Protein AF-A0A7S2LUE1-F1 (afdb_monomer_lite)

Structure (mmCIF, N/CA/C/O backbone):
data_AF-A0A7S2LUE1-F1
#
_entry.id   AF-A0A7S2LUE1-F1
#
loop_
_atom_site.group_PDB
_atom_site.id
_atom_site.type_symbol
_atom_site.label_atom_id
_atom_site.label_alt_id
_atom_site.label_comp_id
_atom_site.label_asym_id
_atom_site.label_entity_id
_atom_site.label_seq_id
_atom_site.pdbx_PDB_ins_code
_atom_site.Cartn_x
_atom_site.Cartn_y
_atom_site.Cartn_z
_atom_site.occupancy
_atom_site.B_iso_or_equiv
_atom_site.auth_seq_id
_atom_site.auth_comp_id
_atom_site.auth_asym_id
_atom_site.auth_atom_id
_atom_site.pdbx_PDB_model_num
ATOM 1 N N . ALA A 1 1 ? -5.646 -12.930 -1.676 1.00 66.38 1 ALA A N 1
ATOM 2 C CA . ALA A 1 1 ? -5.252 -11.771 -2.511 1.00 66.38 1 ALA A CA 1
ATOM 3 C C . ALA A 1 1 ? -3.730 -11.657 -2.698 1.00 66.38 1 ALA A C 1
ATOM 5 O O . ALA A 1 1 ? -3.281 -11.717 -3.835 1.00 66.38 1 ALA A O 1
ATOM 6 N N . ALA A 1 2 ? -2.928 -11.579 -1.624 1.00 73.12 2 ALA A N 1
ATOM 7 C CA . ALA A 1 2 ? -1.472 -11.354 -1.693 1.00 73.12 2 ALA A CA 1
ATOM 8 C C . ALA A 1 2 ? -0.691 -12.321 -2.613 1.00 73.12 2 ALA A C 1
ATOM 10 O O . ALA A 1 2 ? 0.184 -11.886 -3.356 1.00 73.12 2 ALA A O 1
ATOM 11 N N . ALA A 1 3 ? -1.045 -13.613 -2.634 1.00 81.19 3 ALA A N 1
ATOM 12 C CA . ALA A 1 3 ? -0.403 -14.598 -3.511 1.00 81.19 3 ALA A CA 1
ATOM 13 C C . ALA A 1 3 ? -0.563 -14.276 -5.010 1.00 81.19 3 ALA A C 1
ATOM 15 O O . ALA A 1 3 ? 0.385 -14.446 -5.773 1.00 81.19 3 ALA A O 1
ATOM 16 N N . ARG A 1 4 ? -1.732 -13.759 -5.421 1.00 83.38 4 ARG A N 1
ATOM 17 C CA . ARG A 1 4 ? -1.995 -13.354 -6.812 1.00 83.38 4 ARG A CA 1
ATOM 18 C C . ARG A 1 4 ? -1.158 -12.137 -7.199 1.00 83.38 4 ARG A C 1
ATOM 20 O O . ARG A 1 4 ? -0.528 -12.150 -8.247 1.00 83.38 4 ARG A O 1
ATOM 27 N N . CYS A 1 5 ? -1.092 -11.127 -6.329 1.00 80.75 5 CYS A N 1
ATOM 28 C CA . CYS A 1 5 ? -0.260 -9.945 -6.569 1.00 80.75 5 CYS A CA 1
ATOM 29 C C . CYS A 1 5 ? 1.224 -10.306 -6.638 1.00 80.75 5 CYS A C 1
ATOM 31 O O . CYS A 1 5 ? 1.930 -9.826 -7.516 1.00 80.75 5 CYS A O 1
ATOM 33 N N . ARG A 1 6 ? 1.692 -11.192 -5.750 1.00 86.00 6 ARG A N 1
ATOM 34 C CA . ARG A 1 6 ? 3.074 -11.675 -5.777 1.00 86.00 6 ARG A CA 1
ATOM 35 C C . ARG A 1 6 ? 3.395 -12.383 -7.087 1.00 86.00 6 ARG A C 1
ATOM 37 O O . ARG A 1 6 ? 4.435 -12.102 -7.659 1.00 86.00 6 ARG A O 1
ATOM 44 N N . ALA A 1 7 ? 2.507 -13.251 -7.572 1.00 86.00 7 ALA A N 1
ATOM 45 C CA . ALA A 1 7 ? 2.696 -13.911 -8.861 1.00 86.00 7 ALA A CA 1
ATOM 46 C C . ALA A 1 7 ? 2.731 -12.909 -10.028 1.00 86.00 7 ALA A C 1
ATOM 48 O O . ALA A 1 7 ? 3.560 -13.047 -10.917 1.00 86.00 7 ALA A O 1
ATOM 49 N N . ALA A 1 8 ? 1.874 -11.883 -10.004 1.00 85.94 8 ALA A N 1
ATOM 50 C CA . ALA A 1 8 ? 1.796 -10.886 -11.072 1.00 85.94 8 ALA A CA 1
ATOM 51 C C . ALA A 1 8 ? 2.965 -9.883 -11.083 1.00 85.94 8 ALA A C 1
ATOM 53 O O . ALA A 1 8 ? 3.324 -9.378 -12.141 1.00 85.94 8 ALA A O 1
ATOM 54 N N . LEU A 1 9 ? 3.534 -9.564 -9.916 1.00 85.38 9 LEU A N 1
ATOM 55 C CA . LEU A 1 9 ? 4.537 -8.502 -9.761 1.00 85.38 9 LEU A CA 1
ATOM 56 C C . LEU A 1 9 ? 5.954 -9.017 -9.475 1.00 85.38 9 LEU A C 1
ATOM 58 O O . LEU A 1 9 ? 6.882 -8.212 -9.396 1.00 85.38 9 LEU A O 1
ATOM 62 N N . ALA A 1 10 ? 6.149 -10.326 -9.302 1.00 84.19 10 ALA A N 1
ATOM 63 C CA . ALA A 1 10 ? 7.476 -10.894 -9.085 1.00 84.19 10 ALA A CA 1
ATOM 64 C C . ALA A 1 10 ? 8.398 -10.576 -10.272 1.00 84.19 10 ALA A C 1
ATOM 66 O O . ALA A 1 10 ? 8.116 -10.954 -11.406 1.00 84.19 10 ALA A O 1
ATOM 67 N N . GLY A 1 11 ? 9.500 -9.870 -10.004 1.00 76.12 11 GLY A N 1
ATOM 68 C CA . GLY A 1 11 ? 10.460 -9.481 -11.041 1.00 76.12 11 GLY A CA 1
ATOM 69 C C . GLY A 1 11 ? 10.029 -8.282 -11.891 1.00 76.12 11 GLY A C 1
ATOM 70 O O . GLY A 1 11 ? 10.749 -7.920 -12.818 1.00 76.12 11 GLY A O 1
ATOM 71 N N . TYR A 1 12 ? 8.894 -7.639 -11.586 1.00 82.12 12 TYR A N 1
ATOM 72 C CA . TYR A 1 12 ? 8.459 -6.452 -12.318 1.00 82.12 12 TYR A CA 1
ATOM 73 C C . TYR A 1 12 ? 9.429 -5.288 -12.094 1.00 82.12 12 TYR A C 1
ATOM 75 O O . TYR A 1 12 ? 9.747 -4.938 -10.949 1.00 82.12 12 TYR A O 1
ATOM 83 N N . VAL A 1 13 ? 9.864 -4.678 -13.200 1.00 79.31 13 VAL A N 1
ATOM 84 C CA . VAL A 1 13 ? 10.774 -3.531 -13.222 1.00 79.31 13 VAL A CA 1
ATOM 85 C C . VAL A 1 13 ? 9.998 -2.289 -13.635 1.00 79.31 13 VAL A C 1
ATOM 87 O O . VAL A 1 13 ? 9.377 -2.236 -14.694 1.00 79.31 13 VAL A O 1
ATOM 90 N N . PHE A 1 14 ? 10.051 -1.255 -12.802 1.00 76.88 14 PHE A N 1
ATOM 91 C CA . PHE A 1 14 ? 9.387 0.010 -13.093 1.00 76.88 14 PHE A CA 1
ATOM 92 C C . PHE A 1 14 ? 10.179 0.837 -14.118 1.00 76.88 14 PHE A C 1
ATOM 94 O O . PHE A 1 14 ? 11.236 1.386 -13.805 1.00 76.88 14 PHE A O 1
ATOM 101 N N . CYS A 1 15 ? 9.622 0.997 -15.321 1.00 72.06 15 CYS A N 1
ATOM 102 C CA . CYS A 1 15 ? 10.232 1.775 -16.409 1.00 72.06 15 CYS A CA 1
ATOM 103 C C . CYS A 1 15 ? 10.187 3.299 -16.196 1.00 72.06 15 CYS A C 1
ATOM 105 O O . CYS A 1 15 ? 10.886 4.039 -16.881 1.00 72.06 15 CYS A O 1
ATOM 107 N N . CYS A 1 16 ? 9.371 3.792 -15.258 1.00 72.19 16 CYS A N 1
ATOM 108 C CA . CYS A 1 16 ? 9.204 5.225 -14.996 1.00 72.19 16 CYS A CA 1
ATOM 109 C C . CYS A 1 16 ? 10.386 5.870 -14.253 1.00 72.19 16 CYS A C 1
ATOM 111 O O . CYS A 1 16 ? 10.374 7.080 -14.031 1.00 72.19 16 CYS A O 1
ATOM 113 N N . TYR A 1 17 ? 11.407 5.092 -13.875 1.00 73.38 17 TYR A N 1
ATOM 114 C CA . TYR A 1 17 ? 12.614 5.608 -13.239 1.00 73.38 17 TYR A CA 1
ATOM 115 C C . TYR A 1 17 ? 13.721 5.817 -14.287 1.00 73.38 17 TYR A C 1
ATOM 117 O O . TYR A 1 17 ? 14.319 4.843 -14.745 1.00 73.38 17 TYR A O 1
ATOM 125 N N . PRO A 1 18 ? 14.045 7.075 -14.646 1.00 59.06 18 PRO A N 1
ATOM 126 C CA . PRO A 1 18 ? 14.872 7.410 -15.812 1.00 59.06 18 PRO A CA 1
ATOM 127 C C . PRO A 1 18 ? 16.365 7.052 -15.693 1.00 59.06 18 PRO A C 1
ATOM 129 O O . PRO A 1 18 ? 17.139 7.381 -16.585 1.00 59.06 18 PRO A O 1
ATOM 132 N N . HIS A 1 19 ? 16.803 6.396 -14.614 1.00 62.66 19 HIS A N 1
ATOM 133 C CA . HIS A 1 19 ? 18.227 6.185 -14.316 1.00 62.66 19 HIS A CA 1
ATOM 134 C C . HIS A 1 19 ? 18.681 4.723 -14.379 1.00 62.66 19 HIS A C 1
ATOM 136 O O . HIS A 1 19 ? 19.711 4.394 -13.802 1.00 62.66 19 HIS A O 1
ATOM 142 N N . GLY A 1 20 ? 17.912 3.817 -14.997 1.00 61.78 20 GLY A N 1
ATOM 143 C CA . GLY A 1 20 ? 18.309 2.402 -15.067 1.00 61.78 20 GLY A CA 1
ATOM 144 C C . GLY A 1 20 ? 18.495 1.759 -13.686 1.00 61.78 20 GLY A C 1
ATOM 145 O O . GLY A 1 20 ? 19.204 0.772 -13.550 1.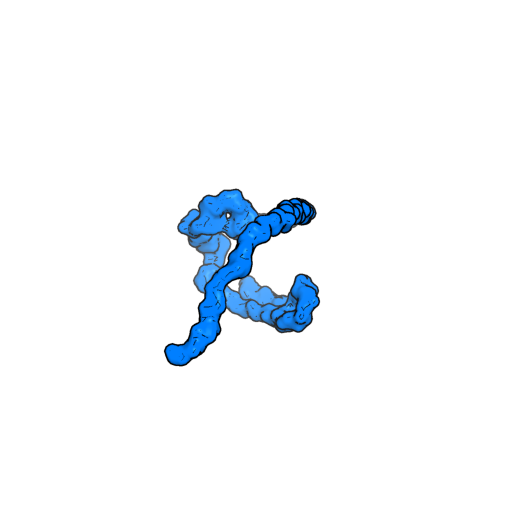00 61.78 20 GLY A O 1
ATOM 146 N N . SER A 1 21 ? 17.849 2.319 -12.654 1.00 70.44 21 SER A N 1
ATOM 147 C CA . SER A 1 21 ? 18.026 1.957 -11.240 1.00 70.44 21 SER A CA 1
ATOM 148 C C . SER A 1 21 ? 17.699 0.490 -10.929 1.00 70.44 21 SER A C 1
ATOM 150 O O . SER A 1 21 ? 17.934 0.065 -9.801 1.00 70.44 21 SER A O 1
ATOM 152 N N . GLY A 1 22 ? 17.114 -0.255 -11.875 1.00 71.62 22 GLY A N 1
ATOM 153 C CA . GLY A 1 22 ? 16.878 -1.691 -11.748 1.00 71.62 22 GLY A CA 1
ATOM 154 C C . GLY A 1 22 ? 16.026 -2.066 -10.540 1.00 71.62 22 GLY A C 1
ATOM 155 O O . GLY A 1 22 ? 16.209 -3.146 -9.990 1.00 71.62 22 GLY A O 1
ATOM 156 N N . LYS A 1 23 ? 15.132 -1.178 -10.076 1.00 80.81 23 LYS A N 1
ATOM 157 C CA . LYS A 1 23 ? 14.311 -1.463 -8.894 1.00 80.81 23 LYS A CA 1
ATOM 158 C C . LYS A 1 23 ? 13.393 -2.638 -9.203 1.00 80.81 23 LYS A C 1
ATOM 160 O O . LYS A 1 23 ? 12.469 -2.508 -10.006 1.00 80.81 23 LYS A O 1
ATOM 165 N N . VAL A 1 24 ? 13.678 -3.762 -8.555 1.00 81.06 24 VAL A N 1
ATOM 166 C CA . VAL A 1 24 ? 12.883 -4.982 -8.640 1.00 81.06 24 VAL A CA 1
ATOM 167 C C . VAL A 1 24 ? 11.781 -4.925 -7.594 1.00 81.06 24 VAL A C 1
ATOM 169 O O . VAL A 1 24 ? 12.018 -4.587 -6.434 1.00 81.06 24 VAL A O 1
ATOM 172 N N . THR A 1 25 ? 10.566 -5.260 -8.012 1.00 83.81 25 THR A N 1
ATOM 173 C CA . THR A 1 25 ? 9.412 -5.315 -7.116 1.00 83.81 25 THR A CA 1
ATOM 174 C C . THR A 1 25 ? 9.408 -6.620 -6.327 1.00 83.81 25 THR A C 1
ATOM 176 O O . THR A 1 25 ? 9.500 -7.706 -6.901 1.00 83.81 25 THR A O 1
ATOM 179 N N . GLN A 1 26 ? 9.235 -6.517 -5.009 1.00 85.50 26 GLN A N 1
ATOM 180 C CA . GLN A 1 26 ? 8.949 -7.648 -4.132 1.00 85.50 26 GLN A CA 1
ATOM 181 C C . GLN A 1 26 ? 7.612 -7.415 -3.429 1.00 85.50 26 GLN A C 1
ATOM 183 O O . GLN A 1 26 ? 7.309 -6.303 -3.003 1.00 85.50 26 GLN A O 1
ATOM 188 N N . VAL A 1 27 ? 6.810 -8.474 -3.306 1.00 87.56 27 VAL A N 1
ATOM 189 C CA . VAL A 1 27 ? 5.505 -8.428 -2.638 1.00 87.56 27 VAL A CA 1
ATOM 190 C C . VAL A 1 27 ? 5.523 -9.363 -1.437 1.00 87.56 27 VAL A C 1
ATOM 192 O O . VAL A 1 27 ? 5.791 -10.560 -1.578 1.00 87.56 27 VAL A O 1
ATOM 195 N N . SER A 1 28 ? 5.181 -8.826 -0.271 1.00 89.06 28 SER A N 1
ATOM 196 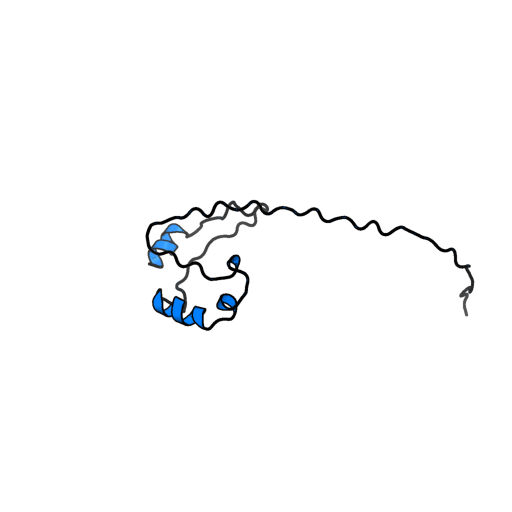C CA . SER A 1 28 ? 4.969 -9.567 0.970 1.00 89.06 28 SER A CA 1
ATOM 197 C C . SER A 1 28 ? 3.567 -9.290 1.528 1.00 89.06 28 SER A C 1
ATOM 199 O O . SER A 1 28 ? 2.934 -8.296 1.159 1.00 89.06 28 SER A O 1
ATOM 201 N N . PRO A 1 29 ? 3.040 -10.171 2.393 1.00 89.88 29 PRO A N 1
ATOM 202 C CA . PRO A 1 29 ? 1.846 -9.862 3.167 1.00 89.88 29 PRO A CA 1
ATOM 203 C C . PRO A 1 29 ? 2.089 -8.633 4.048 1.00 89.88 29 PRO A C 1
ATOM 205 O O . PRO A 1 29 ? 3.147 -8.513 4.663 1.00 89.88 29 PRO A O 1
ATOM 208 N N . ALA A 1 30 ? 1.106 -7.738 4.119 1.00 89.88 30 ALA A N 1
ATOM 209 C CA . ALA A 1 30 ? 1.131 -6.628 5.062 1.00 89.88 30 ALA A CA 1
ATOM 210 C C . ALA A 1 30 ? 0.762 -7.112 6.473 1.00 89.88 30 ALA A C 1
ATOM 212 O O . ALA A 1 30 ? 0.008 -8.079 6.623 1.00 89.88 30 ALA A O 1
ATOM 213 N N . ASN A 1 31 ? 1.269 -6.409 7.490 1.00 91.88 31 ASN A N 1
ATOM 214 C CA . ASN A 1 31 ? 0.941 -6.679 8.894 1.00 91.88 31 ASN A CA 1
ATOM 215 C C . ASN A 1 31 ? -0.525 -6.345 9.205 1.00 91.88 31 ASN A C 1
ATOM 217 O O . ASN A 1 31 ? -1.161 -7.050 9.978 1.00 91.88 31 ASN A O 1
ATOM 221 N N . LEU A 1 32 ? -1.050 -5.287 8.583 1.00 92.31 32 LEU A N 1
ATOM 222 C CA . LEU A 1 32 ? -2.454 -4.897 8.647 1.00 92.31 32 LEU A CA 1
ATOM 223 C C . LEU A 1 32 ? -3.167 -5.395 7.386 1.00 92.31 32 LEU A C 1
ATOM 225 O O . LEU A 1 32 ? -2.750 -5.076 6.269 1.00 92.31 32 LEU A O 1
ATOM 229 N N . GLN A 1 33 ? -4.215 -6.201 7.549 1.00 91.44 33 GLN A N 1
ATOM 230 C CA . GLN A 1 33 ? -4.940 -6.839 6.446 1.00 91.44 33 GLN A CA 1
ATOM 231 C C . GLN A 1 33 ? -6.431 -6.532 6.544 1.00 91.44 33 GLN A C 1
ATOM 233 O O . GLN A 1 33 ? -6.940 -6.350 7.633 1.00 91.44 33 GLN A O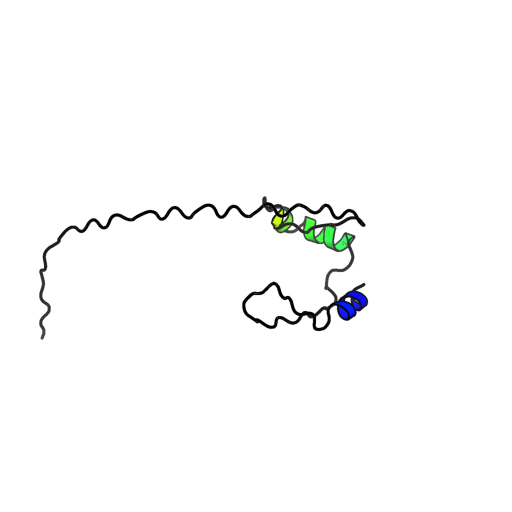 1
ATOM 238 N N . GLY A 1 34 ? -7.133 -6.509 5.411 1.00 90.06 34 GLY A N 1
ATOM 239 C CA . GLY A 1 34 ? -8.564 -6.178 5.378 1.00 90.06 34 GLY A CA 1
ATOM 240 C C . GLY A 1 34 ? -8.814 -4.690 5.146 1.00 90.06 34 GLY A C 1
ATOM 241 O O . GLY A 1 34 ? -8.006 -3.843 5.521 1.00 90.06 34 GLY A O 1
ATOM 242 N N . LEU A 1 35 ? -9.893 -4.362 4.437 1.00 89.62 35 LEU A N 1
ATOM 243 C CA . LEU A 1 35 ? -10.193 -2.971 4.096 1.00 89.62 35 LEU A CA 1
ATOM 244 C C . LEU A 1 35 ? -10.601 -2.193 5.349 1.00 89.62 35 LEU A C 1
ATOM 246 O O . LEU A 1 35 ? -10.133 -1.081 5.562 1.00 89.62 35 LEU A O 1
ATOM 250 N N . GLU A 1 36 ? -11.438 -2.803 6.176 1.00 92.94 36 GLU A N 1
ATOM 251 C CA . GLU A 1 36 ? -12.022 -2.242 7.388 1.00 92.94 36 GLU A CA 1
ATOM 252 C C . GLU A 1 36 ? -10.929 -1.880 8.399 1.00 92.94 36 GLU A C 1
ATOM 254 O O . GLU A 1 36 ? -10.850 -0.728 8.823 1.00 92.94 36 GLU A O 1
ATOM 259 N N . ASP A 1 37 ? -10.014 -2.811 8.670 1.00 93.69 37 ASP A N 1
ATOM 260 C CA . ASP A 1 37 ? -8.885 -2.596 9.579 1.00 93.69 37 ASP A CA 1
ATOM 261 C C . ASP A 1 37 ? -7.941 -1.497 9.063 1.00 93.69 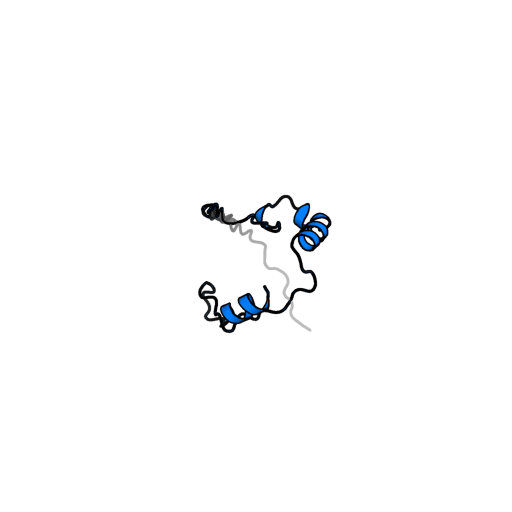37 ASP A C 1
ATOM 263 O O . ASP A 1 37 ? -7.448 -0.670 9.832 1.00 93.69 37 ASP A O 1
ATOM 267 N N . ASN A 1 38 ? -7.718 -1.434 7.742 1.00 92.50 38 ASN A N 1
ATOM 268 C CA . ASN A 1 38 ? -6.954 -0.349 7.123 1.00 92.50 38 ASN A CA 1
ATOM 269 C C . ASN A 1 38 ? -7.651 1.008 7.307 1.00 92.50 38 ASN A C 1
ATOM 271 O O . ASN A 1 38 ? -6.998 1.984 7.676 1.00 92.50 38 ASN A O 1
ATOM 275 N N . LEU A 1 39 ? -8.965 1.088 7.074 1.00 92.25 39 LEU A N 1
ATOM 276 C CA . LEU A 1 39 ? -9.734 2.322 7.260 1.00 92.25 39 LEU A CA 1
ATOM 277 C C . LEU A 1 39 ? -9.698 2.786 8.716 1.00 92.25 39 LEU A C 1
ATOM 279 O O . LEU A 1 39 ? -9.437 3.964 8.975 1.00 92.25 39 LEU A O 1
ATOM 283 N N . GLU A 1 40 ? -9.912 1.868 9.657 1.00 94.00 40 GLU A N 1
ATOM 284 C CA . GLU A 1 40 ? -9.860 2.182 11.079 1.00 94.00 40 GLU A CA 1
ATOM 285 C C . GLU A 1 40 ? -8.470 2.691 11.474 1.00 94.00 40 GLU A C 1
ATOM 287 O O . GLU A 1 40 ? -8.361 3.746 12.106 1.00 94.00 40 GLU A O 1
ATOM 292 N N . PHE A 1 41 ? -7.408 1.995 11.063 1.00 94.19 41 PHE A N 1
ATOM 293 C CA . PHE A 1 41 ? -6.039 2.399 11.362 1.00 94.19 41 PHE A CA 1
ATOM 294 C C . PHE A 1 41 ? -5.735 3.792 10.810 1.00 94.19 41 PHE A C 1
ATOM 296 O O . PHE A 1 41 ? -5.355 4.689 11.565 1.00 94.19 41 PHE A O 1
ATOM 303 N N . TYR A 1 42 ? -5.951 4.012 9.510 1.00 91.50 42 TYR A N 1
ATOM 304 C CA . TYR A 1 42 ? -5.592 5.278 8.880 1.00 91.50 42 TYR A CA 1
ATOM 305 C C . TYR A 1 42 ? -6.455 6.451 9.356 1.00 91.50 42 TYR A C 1
ATOM 307 O O . TYR A 1 42 ? -5.936 7.568 9.403 1.00 91.50 42 TYR A O 1
ATOM 315 N N . SER A 1 43 ? -7.700 6.225 9.794 1.00 90.94 43 SER A N 1
ATOM 316 C CA . SER A 1 43 ? -8.555 7.283 10.364 1.00 90.94 43 SER A CA 1
ATOM 317 C C . SER A 1 43 ? -7.936 7.975 11.586 1.00 90.94 43 SER A C 1
ATOM 319 O O . SER A 1 43 ? -8.189 9.154 11.824 1.00 90.94 43 SER A O 1
ATOM 321 N N . LYS A 1 44 ? -7.071 7.266 12.326 1.00 91.44 44 LYS A N 1
ATOM 322 C CA . LYS A 1 44 ? -6.415 7.746 13.553 1.00 91.44 44 LYS A CA 1
ATOM 323 C C . LYS A 1 44 ? -5.011 8.309 13.299 1.00 91.44 44 LYS A C 1
ATOM 325 O O . LYS A 1 44 ? -4.335 8.729 14.234 1.00 91.44 44 LYS A O 1
ATOM 330 N N . THR A 1 45 ? -4.540 8.308 12.049 1.00 90.38 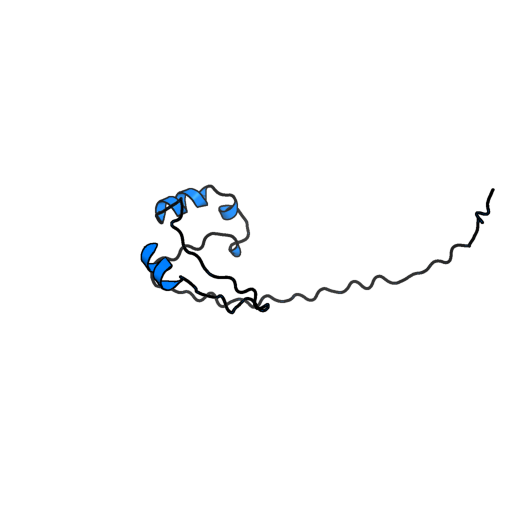45 THR A N 1
ATOM 331 C CA . THR A 1 45 ? -3.167 8.708 11.700 1.00 90.38 45 THR A CA 1
ATOM 332 C C . THR A 1 45 ? -3.082 10.139 11.179 1.00 90.38 45 THR A C 1
ATOM 334 O O . THR A 1 45 ? -4.001 10.654 10.544 1.00 90.38 45 THR A O 1
ATOM 337 N N . ALA A 1 46 ? -1.921 10.771 11.371 1.00 84.88 46 ALA A N 1
ATOM 338 C CA . ALA A 1 46 ? -1.674 12.145 10.934 1.00 84.88 46 ALA A CA 1
ATOM 339 C C . ALA A 1 46 ? -1.908 12.359 9.428 1.00 84.88 46 ALA A C 1
ATOM 341 O O . ALA A 1 46 ? -2.325 13.446 9.033 1.00 84.88 46 ALA A O 1
ATOM 342 N N . VAL A 1 47 ? -1.694 11.333 8.592 1.00 84.25 47 VAL A N 1
ATOM 343 C CA . VAL A 1 47 ? -1.919 11.426 7.140 1.00 84.25 47 VAL A CA 1
ATOM 344 C C . VAL A 1 47 ? -3.376 11.737 6.794 1.00 84.25 47 VAL A C 1
ATOM 346 O O . VAL A 1 47 ? -3.610 12.452 5.823 1.00 84.25 47 VAL A O 1
ATOM 349 N N . HIS A 1 48 ? -4.343 11.318 7.619 1.00 81.75 48 HIS A N 1
ATOM 350 C CA . HIS A 1 48 ? -5.754 11.668 7.442 1.00 81.75 48 HIS A CA 1
ATOM 351 C C . HIS A 1 48 ? -6.028 13.149 7.749 1.00 81.75 48 HIS A C 1
ATOM 353 O O . HIS A 1 48 ? -6.770 13.810 7.023 1.00 81.75 48 HIS A O 1
ATOM 359 N N . CYS A 1 49 ? -5.362 13.700 8.767 1.00 75.88 49 CYS A N 1
ATOM 360 C CA . CYS A 1 49 ? -5.535 15.088 9.205 1.00 75.88 49 CYS A CA 1
ATOM 361 C C . CYS A 1 49 ? -4.775 16.113 8.346 1.00 75.88 49 CYS A C 1
ATOM 363 O O . CYS A 1 49 ? -5.018 17.313 8.470 1.00 75.88 49 CYS A O 1
ATOM 365 N N . THR A 1 50 ? -3.849 15.684 7.479 1.00 78.94 50 THR A N 1
ATOM 366 C CA . THR A 1 50 ? -3.132 16.617 6.596 1.00 78.94 50 THR A CA 1
ATOM 367 C C . THR A 1 50 ? -4.086 17.330 5.632 1.00 78.94 50 THR A C 1
ATOM 369 O O . THR A 1 50 ? -5.028 16.734 5.109 1.00 78.94 50 THR A O 1
ATOM 372 N N . GLY A 1 51 ? -3.829 18.614 5.364 1.00 78.94 51 GLY A N 1
ATOM 373 C CA . GLY A 1 51 ? -4.610 19.410 4.405 1.00 78.94 51 GLY A CA 1
ATOM 374 C C . GLY A 1 51 ? -4.353 19.066 2.932 1.00 78.94 51 GLY A C 1
ATOM 375 O O . GLY A 1 51 ? -5.008 19.616 2.055 1.00 78.94 51 GLY A O 1
ATOM 376 N N . SER A 1 52 ? -3.400 18.173 2.645 1.00 84.50 52 SER A N 1
ATOM 377 C CA . SER A 1 52 ? -3.080 17.722 1.289 1.00 84.50 52 SER A CA 1
ATOM 378 C C . SER A 1 52 ? -3.784 16.403 0.991 1.00 84.50 52 SER A C 1
ATOM 380 O O . SER A 1 52 ? -3.393 15.356 1.505 1.00 84.50 52 SER A O 1
ATOM 382 N N . GLU A 1 53 ? -4.782 16.432 0.109 1.00 83.00 53 GLU A N 1
ATOM 383 C CA . GLU A 1 53 ? -5.482 15.217 -0.330 1.00 83.00 53 GLU A CA 1
ATOM 384 C C . GLU A 1 53 ? -4.554 14.216 -1.027 1.00 83.00 53 GLU A C 1
ATOM 386 O O . GLU A 1 53 ? -4.730 13.012 -0.876 1.00 83.00 53 GLU A O 1
ATOM 391 N N . ALA A 1 54 ? -3.510 14.694 -1.713 1.00 86.25 54 ALA A N 1
ATOM 392 C CA . ALA A 1 54 ? -2.533 13.843 -2.399 1.00 86.25 54 ALA A CA 1
ATOM 393 C C . ALA A 1 54 ? -1.719 12.945 -1.449 1.00 86.25 54 ALA A C 1
ATOM 395 O O . ALA A 1 54 ? -1.080 11.996 -1.894 1.00 86.25 54 ALA A O 1
ATOM 396 N N . SER A 1 55 ? -1.727 13.254 -0.151 1.00 86.00 55 SER A N 1
ATOM 397 C CA . SER A 1 55 ? -1.013 12.496 0.876 1.00 86.00 55 SER A CA 1
ATOM 398 C C . SER A 1 55 ? -1.915 11.499 1.613 1.00 86.00 55 SER A C 1
ATOM 400 O O . SER A 1 55 ? -1.425 10.755 2.464 1.00 86.00 55 SER A O 1
ATOM 402 N N . ARG A 1 56 ? -3.224 11.491 1.324 1.00 87.69 56 ARG A N 1
ATOM 403 C CA . ARG A 1 56 ? -4.204 10.626 1.990 1.00 87.69 56 ARG A CA 1
ATOM 404 C C . ARG A 1 56 ? -4.296 9.259 1.300 1.00 87.69 56 ARG A C 1
ATOM 406 O O . ARG A 1 56 ? -4.123 9.176 0.084 1.00 87.69 56 ARG A O 1
ATOM 413 N N . PRO A 1 57 ? -4.603 8.182 2.047 1.00 88.56 57 PRO A N 1
ATOM 414 C CA . PRO A 1 57 ? -4.867 6.876 1.455 1.00 88.56 57 PRO A CA 1
ATOM 415 C C . PRO A 1 57 ? -6.043 6.935 0.473 1.00 88.56 57 PRO A C 1
ATOM 417 O O . PRO A 1 57 ? -7.115 7.443 0.804 1.00 88.56 57 PRO A O 1
ATOM 420 N N . LEU A 1 58 ? -5.843 6.392 -0.727 1.00 88.69 58 LEU A N 1
ATOM 421 C CA . LEU A 1 58 ? -6.880 6.297 -1.749 1.00 88.69 58 LEU A CA 1
ATOM 422 C C . LEU A 1 58 ? -7.694 5.015 -1.547 1.00 88.69 58 LEU A C 1
ATOM 424 O O . LEU A 1 58 ? -7.139 3.917 -1.559 1.00 88.69 58 LEU A O 1
ATOM 428 N N . VAL A 1 59 ? -9.011 5.156 -1.406 1.00 88.50 59 VAL A N 1
ATOM 429 C CA . VAL A 1 59 ? -9.940 4.031 -1.248 1.00 88.50 59 VAL A CA 1
ATOM 430 C C . VAL A 1 59 ? -10.808 3.943 -2.493 1.00 88.50 59 VAL A C 1
ATOM 432 O O . VAL A 1 59 ? -11.623 4.824 -2.752 1.00 88.50 59 VAL A O 1
ATOM 435 N N . LEU A 1 60 ? -10.631 2.877 -3.268 1.00 85.44 60 LEU A N 1
ATOM 436 C CA . LEU A 1 60 ? -11.399 2.633 -4.485 1.00 85.44 60 LEU A CA 1
ATOM 437 C C . LEU A 1 60 ? -12.514 1.626 -4.182 1.00 85.44 60 LEU A C 1
ATOM 439 O O . LEU A 1 60 ? -12.237 0.487 -3.809 1.00 85.44 60 LEU A O 1
ATOM 443 N N . ARG A 1 61 ? -13.776 2.039 -4.342 1.00 82.06 61 ARG A N 1
ATOM 444 C CA . ARG A 1 61 ? -14.924 1.118 -4.414 1.00 82.06 61 ARG A CA 1
ATOM 445 C C . ARG A 1 61 ? -15.059 0.664 -5.874 1.00 82.06 61 ARG A C 1
ATOM 447 O O . ARG A 1 61 ? -14.732 1.430 -6.770 1.00 82.06 61 ARG A O 1
ATOM 454 N N . GLY A 1 62 ? -15.410 -0.600 -6.102 1.00 69.75 62 GLY A N 1
ATOM 455 C CA . GLY A 1 62 ? -15.190 -1.314 -7.369 1.00 69.75 62 GLY A CA 1
ATOM 456 C C . GLY A 1 62 ? -15.482 -0.547 -8.673 1.00 69.75 62 GLY A C 1
ATOM 457 O O . GLY A 1 62 ? -16.469 0.163 -8.781 1.00 69.75 62 GLY A O 1
ATOM 458 N N . GLN A 1 63 ? -14.598 -0.758 -9.657 1.00 51.22 63 GLN A N 1
ATOM 459 C CA . GLN A 1 63 ? -14.702 -0.452 -11.098 1.00 51.22 63 GLN A CA 1
ATOM 460 C C . GLN A 1 63 ? -15.165 0.939 -11.576 1.00 51.22 63 GLN A C 1
ATOM 462 O O . GLN A 1 63 ? -15.403 1.100 -12.768 1.00 51.22 63 GLN A O 1
ATOM 467 N N . GLU A 1 64 ? -15.147 1.978 -10.747 1.00 49.75 64 GLU A N 1
ATOM 468 C CA . GLU A 1 64 ? -15.118 3.355 -11.258 1.00 49.75 64 GLU A CA 1
ATOM 469 C C . GLU A 1 64 ? -13.703 3.921 -11.159 1.00 49.75 64 GLU A C 1
ATOM 471 O O . GLU A 1 64 ? -13.302 4.583 -10.203 1.00 49.75 64 GLU A O 1
ATOM 476 N N . TYR A 1 65 ? -12.910 3.646 -12.192 1.00 51.78 65 TYR A N 1
ATOM 477 C CA . TYR A 1 65 ? -11.733 4.448 -12.501 1.00 51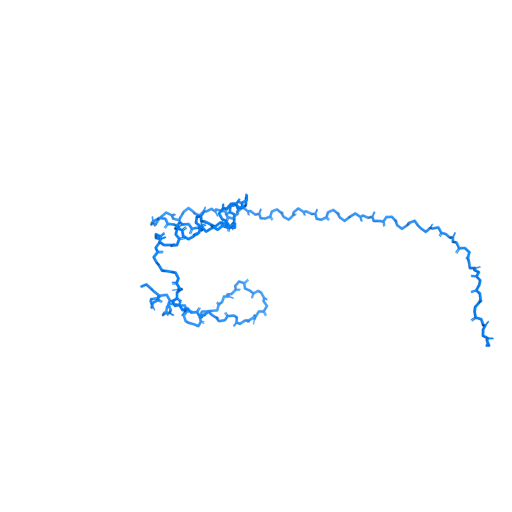.78 65 TYR A CA 1
ATOM 478 C C . TYR A 1 65 ? -12.215 5.825 -12.961 1.00 51.78 65 TYR A C 1
ATOM 480 O O . TYR A 1 65 ? -12.374 6.092 -14.151 1.00 51.78 65 TYR A O 1
ATOM 488 N N . VAL A 1 66 ? -12.423 6.732 -12.009 1.00 44.75 66 VAL A N 1
ATOM 489 C CA . VAL A 1 66 ? -12.323 8.154 -12.317 1.00 44.75 66 VAL A CA 1
ATOM 490 C C . VAL A 1 66 ? -10.844 8.408 -12.545 1.00 44.75 66 VAL A C 1
ATOM 492 O O . VAL A 1 66 ? -10.061 8.555 -11.607 1.00 44.75 66 VAL A O 1
ATOM 495 N N . THR A 1 67 ? -10.455 8.405 -13.817 1.00 41.31 67 THR A N 1
ATOM 496 C CA . THR A 1 67 ? -9.228 9.035 -14.286 1.00 41.31 67 THR A CA 1
ATOM 497 C C . THR A 1 67 ? -9.304 10.484 -13.826 1.00 41.31 67 THR A C 1
ATOM 499 O O . THR A 1 67 ? -9.839 11.343 -14.526 1.00 41.31 67 THR A O 1
ATOM 502 N N . THR A 1 68 ? -8.812 10.782 -12.624 1.00 45.41 68 THR A N 1
ATOM 503 C CA . THR A 1 68 ? -8.430 12.143 -12.286 1.00 45.41 68 THR A CA 1
ATOM 504 C C . THR A 1 68 ? -7.273 12.437 -13.215 1.00 45.41 68 THR A C 1
ATOM 506 O O . THR A 1 68 ? -6.122 12.095 -12.956 1.00 45.41 68 THR A O 1
ATOM 509 N N . THR A 1 69 ? -7.629 12.985 -14.378 1.00 41.94 69 THR A N 1
ATOM 510 C CA . THR A 1 69 ? -6.732 13.647 -15.308 1.00 41.94 69 THR A CA 1
ATOM 511 C C . THR A 1 69 ? -5.671 14.325 -14.473 1.00 41.94 69 THR A C 1
ATOM 513 O O . THR A 1 69 ? -5.977 15.235 -13.697 1.00 41.94 69 THR A O 1
ATOM 516 N N . SER A 1 70 ? -4.453 13.807 -14.580 1.00 44.03 70 SER A N 1
ATOM 517 C CA . SER A 1 70 ? -3.250 14.410 -14.051 1.00 44.03 70 SER A CA 1
ATOM 518 C C . SER A 1 70 ? -3.300 15.890 -14.404 1.00 44.03 70 SER A C 1
ATOM 520 O O . SER A 1 70 ? -3.066 16.262 -15.556 1.00 44.03 70 SER A O 1
ATOM 522 N N . ARG A 1 71 ? -3.671 16.740 -13.440 1.00 43.03 71 ARG A N 1
ATOM 523 C CA . ARG A 1 71 ? -3.504 18.179 -13.600 1.00 43.03 71 ARG A CA 1
ATOM 524 C C . ARG A 1 71 ? -2.017 18.371 -13.879 1.00 43.03 71 ARG A C 1
ATOM 526 O O . ARG A 1 71 ? -1.208 17.886 -13.082 1.00 43.03 71 ARG A O 1
ATOM 533 N N . PRO A 1 72 ? -1.630 19.003 -14.998 1.00 43.75 72 PRO A N 1
ATOM 534 C CA . PRO A 1 72 ? -0.229 19.266 -15.247 1.00 43.75 72 PRO A CA 1
ATOM 535 C C . PRO A 1 72 ? 0.299 20.053 -14.051 1.00 43.75 72 PRO A C 1
ATOM 537 O O . PRO A 1 72 ? -0.256 21.089 -13.677 1.00 43.75 72 PRO A O 1
ATOM 540 N N . VAL A 1 73 ? 1.348 19.525 -13.419 1.00 51.44 73 VAL A N 1
ATOM 541 C CA . VAL A 1 73 ? 2.159 20.275 -12.465 1.00 51.44 73 VAL A CA 1
ATOM 542 C C . VAL A 1 73 ? 2.636 21.509 -13.217 1.00 51.44 73 VAL A C 1
ATOM 544 O O . VAL A 1 73 ? 3.548 21.439 -14.043 1.00 51.44 73 VAL A O 1
ATOM 547 N N . ASN A 1 74 ? 1.973 22.637 -12.964 1.00 47.28 74 ASN A N 1
ATOM 548 C CA . ASN A 1 74 ? 2.456 23.942 -13.364 1.00 47.28 74 ASN A CA 1
ATOM 549 C C . ASN A 1 74 ? 3.824 24.093 -12.708 1.00 47.28 74 ASN A C 1
ATOM 551 O O . ASN A 1 74 ? 3.931 24.322 -11.503 1.00 47.28 74 ASN A O 1
ATOM 555 N N . LYS A 1 75 ? 4.880 23.926 -13.509 1.00 52.22 75 LYS A N 1
ATOM 556 C CA . LYS A 1 75 ? 6.233 24.343 -13.161 1.00 52.22 75 LYS A CA 1
ATOM 557 C C . LYS A 1 75 ? 6.195 25.864 -13.085 1.00 52.22 75 LYS A C 1
ATOM 559 O O . LYS A 1 75 ? 6.522 26.551 -14.047 1.00 52.22 75 LYS A O 1
ATOM 564 N N . SER A 1 76 ? 5.718 26.388 -11.960 1.00 48.69 76 SER A N 1
ATOM 565 C CA . SER A 1 76 ? 5.793 27.802 -11.647 1.00 48.69 76 SER A CA 1
ATOM 566 C C . SER A 1 76 ? 7.270 28.167 -11.606 1.00 48.69 76 SER A C 1
ATOM 568 O O . SER A 1 76 ? 8.044 27.758 -10.740 1.00 48.69 76 SER A O 1
ATOM 570 N N . SER A 1 77 ? 7.662 28.875 -12.658 1.00 54.03 77 SER A N 1
ATOM 571 C CA . SER A 1 77 ? 8.975 29.428 -12.903 1.00 54.03 77 SER A CA 1
ATOM 572 C C . SER A 1 77 ? 9.571 29.984 -11.616 1.00 54.03 77 SER A C 1
ATOM 574 O O . SER A 1 77 ? 9.087 30.979 -11.072 1.00 54.03 77 SER A O 1
ATOM 576 N N . ARG A 1 78 ? 10.658 29.357 -11.148 1.00 53.69 78 ARG A N 1
ATOM 577 C CA . ARG A 1 78 ? 11.592 29.952 -10.188 1.00 53.69 78 ARG A CA 1
ATOM 578 C C . ARG A 1 78 ? 12.000 31.315 -10.746 1.00 53.69 78 ARG A C 1
ATOM 580 O O . ARG A 1 78 ? 12.883 31.404 -11.597 1.00 53.69 78 ARG A O 1
ATOM 587 N N . ARG A 1 79 ? 11.353 32.385 -10.275 1.00 53.62 79 ARG A N 1
ATOM 588 C CA . ARG A 1 79 ? 11.817 33.758 -10.475 1.00 53.62 79 ARG A CA 1
ATOM 589 C C . ARG A 1 79 ? 13.173 33.866 -9.788 1.00 53.62 79 ARG A C 1
ATOM 591 O O . ARG A 1 79 ? 13.279 34.025 -8.575 1.00 53.62 79 ARG A O 1
ATOM 598 N N . ARG A 1 80 ? 14.209 33.705 -10.608 1.00 54.41 80 ARG A N 1
ATOM 599 C CA . ARG A 1 80 ? 15.617 33.959 -10.332 1.00 54.41 80 ARG A CA 1
ATOM 600 C C . ARG A 1 80 ? 15.727 35.395 -9.823 1.00 54.41 80 ARG A C 1
ATOM 602 O O . ARG A 1 80 ? 15.752 36.340 -10.604 1.00 54.41 80 ARG A O 1
ATOM 609 N N . ARG A 1 81 ? 15.721 35.558 -8.500 1.00 51.59 81 ARG A N 1
ATOM 610 C CA . ARG A 1 81 ? 15.976 36.833 -7.831 1.00 51.59 81 ARG A CA 1
ATOM 611 C C . ARG A 1 81 ? 17.431 37.182 -8.136 1.00 51.59 81 ARG A C 1
ATOM 613 O O . ARG A 1 81 ? 18.343 36.630 -7.528 1.00 51.59 81 ARG A O 1
ATOM 620 N N . GLN A 1 82 ? 17.641 38.019 -9.150 1.00 52.31 82 GLN A N 1
ATOM 621 C CA . GLN A 1 82 ? 18.934 38.626 -9.436 1.00 52.31 82 GLN A CA 1
ATOM 622 C C . GLN A 1 82 ? 19.353 39.408 -8.187 1.00 52.31 82 GLN A C 1
ATOM 624 O O . GLN A 1 82 ? 18.843 40.492 -7.906 1.00 52.31 82 GLN A O 1
ATOM 629 N N . ARG A 1 83 ? 20.254 38.823 -7.393 1.00 48.12 83 ARG A N 1
ATOM 630 C CA . ARG A 1 83 ? 21.035 39.579 -6.422 1.00 48.12 83 ARG A CA 1
ATOM 631 C C . ARG A 1 83 ? 21.976 40.461 -7.232 1.00 48.12 83 ARG A C 1
ATOM 633 O O . ARG A 1 83 ? 22.918 39.963 -7.839 1.00 48.12 83 ARG A O 1
ATOM 640 N N . ARG A 1 84 ? 21.655 41.755 -7.275 1.00 49.25 84 ARG A N 1
ATOM 641 C CA . ARG A 1 84 ? 22.551 42.813 -7.739 1.00 49.25 84 ARG A CA 1
ATOM 642 C C . ARG A 1 84 ? 23.859 42.676 -6.966 1.00 49.25 84 ARG A C 1
ATOM 644 O O . ARG A 1 84 ? 23.877 42.809 -5.745 1.00 49.25 84 ARG A O 1
ATOM 651 N N . THR A 1 85 ? 24.928 42.384 -7.689 1.00 51.09 85 THR A N 1
ATOM 652 C CA . THR A 1 85 ? 26.305 42.587 -7.256 1.00 51.09 85 THR A CA 1
ATOM 653 C C . THR A 1 85 ? 26.523 44.091 -7.122 1.00 51.09 85 THR A C 1
ATOM 655 O O . THR A 1 85 ? 26.799 44.776 -8.102 1.00 51.09 85 THR A O 1
ATOM 658 N N . GLY A 1 86 ? 26.309 44.617 -5.920 1.00 41.81 86 GLY A N 1
ATOM 659 C CA . GLY A 1 86 ? 26.842 45.907 -5.506 1.00 41.81 86 GLY A CA 1
ATOM 660 C C . GLY A 1 86 ? 28.094 45.630 -4.695 1.00 41.81 86 GLY A C 1
ATOM 661 O O . GLY A 1 86 ? 27.984 45.213 -3.549 1.00 41.81 86 GLY A O 1
ATOM 662 N N . PHE A 1 87 ? 29.254 45.783 -5.325 1.00 47.22 87 PHE A N 1
ATOM 663 C CA . PHE A 1 87 ? 30.538 45.946 -4.652 1.00 47.22 87 PHE A CA 1
ATOM 664 C C . PHE A 1 87 ? 30.528 47.304 -3.938 1.00 47.22 87 PHE A C 1
ATOM 666 O O . PHE A 1 87 ? 30.263 48.311 -4.597 1.00 47.22 87 PHE A O 1
ATOM 673 N N . PRO A 1 88 ? 30.887 47.365 -2.648 1.00 47.78 88 PRO A N 1
ATOM 674 C CA . PRO A 1 88 ? 31.587 48.521 -2.125 1.00 47.78 88 PRO A CA 1
ATOM 675 C C . PRO A 1 88 ? 33.013 48.111 -1.765 1.00 47.78 88 PRO A C 1
ATOM 677 O O . PRO A 1 88 ? 33.266 47.224 -0.954 1.00 47.78 88 PRO A O 1
ATOM 680 N N . GLN A 1 89 ? 33.923 48.792 -2.440 1.00 49.94 89 GLN A N 1
ATOM 681 C CA . GLN A 1 89 ? 35.337 48.944 -2.161 1.00 49.94 89 GLN A CA 1
ATOM 682 C C . GLN A 1 89 ? 35.558 49.271 -0.673 1.00 49.94 89 GLN A C 1
ATOM 684 O O . GLN A 1 89 ? 35.090 50.299 -0.193 1.00 49.94 89 GLN A O 1
ATOM 689 N N . ALA A 1 90 ? 36.272 48.408 0.048 1.00 44.84 90 ALA A N 1
ATOM 690 C CA . ALA A 1 90 ? 36.820 48.724 1.362 1.00 44.84 90 ALA A CA 1
ATOM 691 C C . ALA A 1 90 ? 38.283 48.271 1.394 1.00 44.84 90 ALA A C 1
ATOM 693 O O . ALA A 1 90 ? 38.594 47.085 1.310 1.00 44.84 90 ALA A O 1
ATOM 694 N N . SER A 1 91 ? 39.129 49.297 1.383 1.00 52.22 91 SER A N 1
ATOM 695 C CA . SER A 1 91 ? 40.555 49.381 1.694 1.00 52.22 91 SER A CA 1
ATOM 696 C C . SER A 1 91 ? 41.225 48.134 2.273 1.00 52.22 91 SER A C 1
ATOM 698 O O . SER A 1 91 ? 40.877 47.649 3.347 1.00 52.22 91 SER A O 1
ATOM 700 N N . ALA A 1 92 ? 42.274 47.711 1.571 1.00 52.66 92 ALA A N 1
ATOM 701 C CA . ALA A 1 92 ? 43.333 46.868 2.088 1.00 52.66 92 ALA A CA 1
ATOM 702 C C . ALA A 1 92 ? 44.057 47.578 3.239 1.00 52.66 92 ALA A C 1
ATOM 704 O O . ALA A 1 92 ? 44.624 48.649 3.037 1.00 52.66 92 ALA A O 1
ATOM 705 N N . GLU A 1 93 ? 44.081 46.958 4.413 1.00 49.72 93 GLU A N 1
ATOM 706 C CA . GLU A 1 93 ? 45.077 47.247 5.437 1.00 49.72 93 GLU A CA 1
ATOM 707 C C . GLU A 1 93 ? 45.282 46.023 6.340 1.00 49.72 93 GLU A C 1
ATOM 709 O O . GLU A 1 93 ? 44.388 45.191 6.488 1.00 49.72 93 GLU A O 1
ATOM 714 N N . ALA A 1 94 ? 46.470 45.957 6.937 1.00 50.25 94 ALA A N 1
ATOM 715 C CA . ALA A 1 94 ? 46.971 44.956 7.882 1.00 50.25 94 ALA A CA 1
ATOM 716 C C . ALA A 1 94 ? 47.535 43.649 7.288 1.00 50.25 94 ALA A C 1
ATOM 718 O O . ALA A 1 94 ? 47.004 42.545 7.409 1.00 50.25 94 ALA A O 1
ATOM 719 N N . ALA A 1 95 ? 48.712 43.846 6.694 1.00 50.81 95 ALA A N 1
ATOM 720 C CA . ALA A 1 95 ? 49.882 42.981 6.756 1.00 50.81 95 ALA A CA 1
ATOM 721 C C . ALA A 1 95 ? 49.952 42.058 7.992 1.00 50.81 95 ALA A C 1
ATOM 723 O O . ALA A 1 95 ? 49.970 42.526 9.127 1.00 50.81 95 ALA A O 1
ATOM 724 N N . TRP A 1 96 ? 50.128 40.759 7.742 1.00 46.12 96 TRP A N 1
ATOM 725 C CA . TRP A 1 96 ? 50.676 39.801 8.702 1.00 46.12 96 TRP A CA 1
ATOM 726 C C . TRP A 1 96 ? 51.934 39.161 8.094 1.00 46.12 96 TRP A C 1
ATOM 728 O O . TRP A 1 96 ? 51.878 38.101 7.479 1.00 46.12 96 TRP A O 1
ATOM 738 N N . TYR A 1 97 ? 53.070 39.842 8.238 1.00 49.91 97 TYR A N 1
ATOM 739 C CA . TYR A 1 97 ? 54.357 39.190 8.511 1.00 49.91 97 TYR A CA 1
ATOM 740 C C . TYR A 1 97 ? 54.490 39.278 10.044 1.00 49.91 97 TYR A C 1
ATOM 742 O O . TYR A 1 97 ? 54.246 40.341 10.599 1.00 49.91 97 TYR A O 1
ATOM 750 N N . GLY A 1 98 ? 54.697 38.217 10.817 1.00 49.06 98 GLY A N 1
ATOM 751 C CA . GLY A 1 98 ? 55.748 37.223 10.678 1.00 49.06 98 GLY A CA 1
ATOM 752 C C . GLY A 1 98 ? 56.824 37.541 11.718 1.00 49.06 98 GLY A C 1
ATOM 753 O O . GLY A 1 98 ? 57.655 38.405 11.455 1.00 49.06 98 GLY A O 1
ATOM 754 N N . GLN A 1 99 ? 56.749 36.888 12.884 1.00 45.56 99 GLN A N 1
ATOM 755 C CA . GLN A 1 99 ? 57.846 36.327 13.695 1.00 45.56 99 GLN A CA 1
ATOM 756 C C . GLN A 1 99 ? 57.302 35.784 15.018 1.00 45.56 99 GLN A C 1
ATOM 758 O O . GLN A 1 99 ? 56.510 36.502 15.666 1.00 45.56 99 GLN A O 1
#

pLDDT: mean 70.25, std 18.05, range [41.31, 94.19]

Radius of gyration: 27.29 Å; chains: 1; bounding box: 73×64×30 Å

Organism: NCBI:txid1333877

Sequence (99 aa):
AAARCRAALAGYVFCCYPHGSGKVTQVSPANLQGLEDNLEFYSKTAVHCTGSEASRPLVLRGQEYVTTTSRPVNKSSRRRRQRRTGFPQASAEAAWYGQ

Secondary structure (DSSP, 8-state):
-HHHHHHHHTT-B-TT-TT----B------SS-SHHHHHHHHHTSHHHHSS-GGGSPP---TT------------------------------------

Foldseek 3Di:
DQVVVQVVQQQPADPPPPPPPSDGDGTDDDPQDDPVSVCVVQCPDVQVVDPDPVSHDDDDDPDPPPPPPPPPPPPPDPPPPPPPPDDDDDDDDDDDDDD